Protein AF-A0A2H0J4A8-F1 (afdb_monomer_lite)

pLDDT: mean 71.32, std 26.95, range [28.22, 98.75]

Radius of gyration: 28.66 Å; chains: 1; bounding box: 88×49×63 Å

Secondary structure (DSSP, 8-state):
----PPPPPP--HHHHHHHHHHHHHHHHTT----HHHHHHHHHHHHTT-EEE-S-GGGGTTSS-EEE-TTSHHHHHHHHHT-HHHHHHHHS-----------------------------------------

Sequence (132 aa):
MVQRMHTVYPITAAIAQRGGALRGQFQAQGIVRSAPDMLIAATAIEHQLVLATRNARDFLGCGVQVINPFSLANVCAWADSVPKLRDLNRESPRRANKHSRRSVLSVDASVLTIHGHAEGLPRSRCGLPVSA

Structure (mmCIF, N/CA/C/O backbone):
data_AF-A0A2H0J4A8-F1
#
_entry.id   AF-A0A2H0J4A8-F1
#
loop_
_atom_site.group_PDB
_atom_site.id
_atom_site.type_symbol
_atom_site.label_atom_id
_atom_site.label_alt_id
_atom_site.label_comp_id
_atom_site.label_asym_id
_atom_site.label_entity_id
_atom_site.label_seq_id
_atom_site.pdbx_PDB_ins_code
_atom_site.Cartn_x
_atom_site.Cartn_y
_atom_site.Cartn_z
_atom_site.occupancy
_atom_site.B_iso_or_equiv
_atom_site.auth_seq_id
_atom_site.auth_comp_id
_atom_site.auth_asym_id
_atom_site.auth_atom_id
_atom_site.pdbx_PDB_model_num
ATOM 1 N N . MET A 1 1 ? 24.709 -15.079 8.296 1.00 47.88 1 MET A N 1
ATOM 2 C CA . MET A 1 1 ? 24.659 -15.472 6.871 1.00 47.88 1 MET A CA 1
ATOM 3 C C . MET A 1 1 ? 23.217 -15.318 6.393 1.00 47.88 1 MET A C 1
ATOM 5 O O . MET A 1 1 ? 22.382 -16.126 6.770 1.00 47.88 1 MET A O 1
ATOM 9 N N . VAL A 1 2 ? 22.885 -14.241 5.673 1.00 58.59 2 VAL A N 1
ATOM 10 C 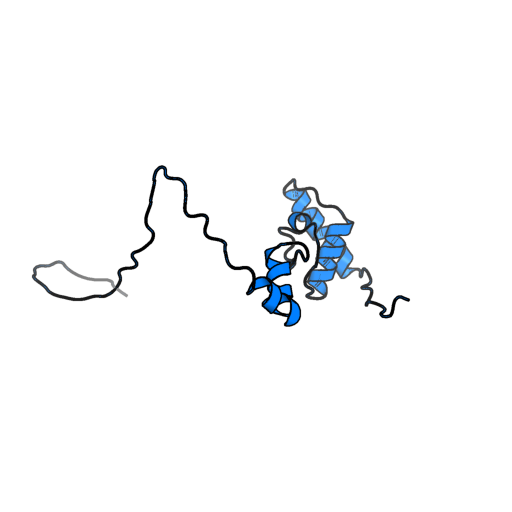CA . VAL A 1 2 ? 21.533 -14.039 5.110 1.00 58.59 2 VAL A CA 1
ATOM 11 C C . VAL A 1 2 ? 21.493 -14.767 3.768 1.00 58.59 2 VAL A C 1
ATOM 13 O O . VAL A 1 2 ? 22.166 -14.355 2.833 1.00 58.59 2 VAL A O 1
ATOM 16 N N . GLN A 1 3 ? 20.789 -15.899 3.697 1.00 65.06 3 GLN A N 1
ATOM 17 C CA . GLN A 1 3 ? 20.845 -16.813 2.544 1.00 65.06 3 GLN A CA 1
ATOM 18 C C . GLN A 1 3 ? 19.807 -16.528 1.439 1.00 65.06 3 GLN A C 1
ATOM 20 O O . GLN A 1 3 ? 19.739 -17.275 0.467 1.00 65.06 3 GLN A O 1
ATOM 25 N N . ARG A 1 4 ? 19.006 -15.458 1.536 1.00 76.19 4 ARG A N 1
ATOM 26 C CA . ARG A 1 4 ? 18.094 -15.033 0.458 1.00 76.19 4 ARG A CA 1
ATOM 27 C C . ARG A 1 4 ? 18.032 -13.521 0.341 1.00 76.19 4 ARG A C 1
ATOM 29 O O . ARG A 1 4 ? 17.835 -12.832 1.337 1.00 76.19 4 ARG A O 1
ATOM 36 N N . MET A 1 5 ? 18.134 -13.032 -0.891 1.00 79.00 5 MET A N 1
ATOM 37 C CA . MET A 1 5 ? 17.701 -11.682 -1.228 1.00 79.00 5 MET A CA 1
ATOM 38 C C . MET A 1 5 ? 16.206 -11.705 -1.534 1.00 79.00 5 MET A C 1
ATOM 40 O O . MET A 1 5 ? 15.722 -12.587 -2.242 1.00 79.00 5 MET A O 1
ATOM 44 N N . HIS A 1 6 ? 15.480 -10.747 -0.970 1.00 83.81 6 HIS A N 1
ATOM 45 C CA . HIS A 1 6 ? 14.073 -10.527 -1.276 1.00 83.81 6 HIS A CA 1
ATOM 46 C C . HIS A 1 6 ? 13.951 -9.519 -2.418 1.00 83.81 6 HIS A C 1
ATOM 48 O O . HIS A 1 6 ? 14.751 -8.588 -2.510 1.00 83.81 6 HIS A O 1
ATOM 54 N N . THR A 1 7 ? 12.944 -9.695 -3.274 1.00 91.88 7 THR A N 1
ATOM 55 C CA . THR A 1 7 ? 12.610 -8.711 -4.308 1.00 91.88 7 THR A CA 1
ATOM 56 C C . THR A 1 7 ? 12.260 -7.378 -3.655 1.00 91.88 7 THR A C 1
ATOM 58 O O . THR A 1 7 ? 11.405 -7.322 -2.770 1.00 91.88 7 THR A O 1
ATOM 61 N N . VAL A 1 8 ? 12.911 -6.306 -4.105 1.00 93.75 8 VAL A N 1
ATOM 62 C CA . VAL A 1 8 ? 12.623 -4.933 -3.679 1.00 93.75 8 VAL A CA 1
ATOM 63 C C . VAL A 1 8 ? 11.777 -4.269 -4.757 1.00 93.75 8 VAL A C 1
ATOM 65 O O . VAL A 1 8 ? 12.205 -4.172 -5.906 1.00 93.75 8 VAL A O 1
ATOM 68 N N . TYR A 1 9 ? 10.581 -3.815 -4.390 1.00 95.62 9 TYR A N 1
ATOM 69 C CA . TYR A 1 9 ? 9.687 -3.116 -5.309 1.00 95.62 9 TYR A CA 1
ATOM 70 C C . TYR A 1 9 ? 10.027 -1.620 -5.341 1.00 95.62 9 TYR A C 1
ATOM 72 O O . TYR A 1 9 ? 10.013 -0.978 -4.286 1.00 95.62 9 TYR A O 1
ATOM 80 N N . PRO A 1 10 ? 10.348 -1.045 -6.514 1.00 97.19 10 PRO A N 1
ATOM 81 C CA . PRO A 1 10 ? 10.586 0.385 -6.630 1.00 97.19 10 PRO A CA 1
ATOM 82 C C . PRO A 1 10 ? 9.274 1.161 -6.492 1.00 97.19 10 PRO A C 1
ATOM 84 O O . PRO A 1 10 ? 8.213 0.705 -6.918 1.00 97.19 10 PRO A O 1
ATOM 87 N N . ILE A 1 11 ? 9.353 2.382 -5.966 1.00 97.50 11 ILE A N 1
ATOM 88 C CA . ILE A 1 11 ? 8.216 3.305 -5.962 1.00 97.50 11 ILE A CA 1
ATOM 89 C C . ILE A 1 11 ? 8.122 3.937 -7.350 1.00 97.50 11 ILE A C 1
ATOM 91 O O . ILE A 1 11 ? 8.860 4.863 -7.681 1.00 97.50 11 ILE A O 1
ATOM 95 N N . THR A 1 12 ? 7.223 3.413 -8.178 1.00 98.56 12 THR A N 1
ATOM 96 C CA . THR A 1 12 ? 6.914 3.983 -9.494 1.00 98.56 12 THR A CA 1
ATOM 97 C C . THR A 1 12 ? 6.004 5.207 -9.361 1.00 98.56 12 THR A C 1
ATOM 99 O O . THR A 1 12 ? 5.383 5.434 -8.320 1.00 98.56 12 THR A O 1
ATOM 102 N N . ALA A 1 13 ? 5.865 5.988 -10.437 1.00 98.56 13 ALA A N 1
ATOM 103 C CA . ALA A 1 13 ? 4.924 7.109 -10.472 1.00 98.56 13 ALA A CA 1
ATOM 104 C C . ALA A 1 13 ? 3.474 6.666 -10.189 1.00 98.56 13 ALA A C 1
ATOM 106 O O . ALA A 1 13 ? 2.767 7.346 -9.448 1.00 98.56 13 ALA A O 1
ATOM 107 N N . ALA A 1 14 ? 3.057 5.504 -10.705 1.00 98.38 14 ALA A N 1
ATOM 108 C CA . ALA A 1 14 ? 1.730 4.941 -10.451 1.00 98.38 14 ALA A CA 1
ATOM 109 C C . ALA A 1 14 ? 1.518 4.615 -8.961 1.00 98.38 14 ALA A C 1
ATOM 111 O O . ALA A 1 14 ? 0.496 4.986 -8.381 1.00 98.38 14 ALA A O 1
ATOM 112 N N . ILE A 1 15 ? 2.516 4.005 -8.310 1.00 98.62 15 ILE A N 1
ATOM 113 C CA . ILE A 1 15 ? 2.487 3.720 -6.867 1.00 98.62 15 ILE A CA 1
ATOM 114 C C . ILE A 1 15 ? 2.430 5.024 -6.062 1.00 98.62 15 ILE A C 1
ATOM 116 O O . ILE A 1 15 ? 1.623 5.140 -5.139 1.00 98.62 15 ILE A O 1
ATOM 120 N N . ALA A 1 16 ? 3.243 6.022 -6.422 1.00 98.69 16 ALA A N 1
ATOM 121 C CA . ALA A 1 16 ? 3.266 7.315 -5.744 1.00 98.69 16 ALA A CA 1
ATOM 122 C C . ALA A 1 16 ? 1.919 8.050 -5.854 1.00 98.69 16 ALA A C 1
ATOM 124 O O . ALA A 1 16 ? 1.395 8.533 -4.848 1.00 98.69 16 ALA A O 1
ATOM 125 N N . GLN A 1 17 ? 1.324 8.085 -7.050 1.00 98.75 17 GLN A N 1
ATOM 126 C CA . GLN A 1 17 ? 0.008 8.684 -7.281 1.00 98.75 17 GLN A CA 1
ATOM 127 C C . GLN A 1 17 ? -1.087 7.965 -6.492 1.00 98.75 17 GLN A C 1
ATOM 129 O O . GLN A 1 17 ? -1.864 8.615 -5.791 1.00 98.75 17 GLN A O 1
ATOM 134 N N . ARG A 1 18 ? -1.123 6.628 -6.543 1.00 98.56 18 ARG A N 1
ATOM 135 C CA . ARG A 1 18 ? -2.089 5.821 -5.785 1.00 98.56 18 ARG A CA 1
ATOM 136 C C . ARG A 1 18 ? -1.938 6.036 -4.277 1.00 98.56 18 ARG A C 1
ATOM 138 O O . ARG A 1 18 ? -2.940 6.219 -3.590 1.00 98.56 18 ARG A O 1
ATOM 145 N N . GLY A 1 19 ? -0.708 6.071 -3.765 1.00 98.50 19 GLY A N 1
ATOM 146 C CA . GLY A 1 19 ? -0.430 6.348 -2.354 1.00 98.50 19 GLY A CA 1
ATOM 147 C C . GLY A 1 19 ? -0.891 7.745 -1.929 1.00 98.50 19 GLY A C 1
ATOM 148 O O . GLY A 1 19 ? -1.530 7.900 -0.888 1.00 98.50 19 GLY A O 1
ATOM 149 N N . GLY A 1 20 ? -0.643 8.760 -2.762 1.00 98.56 20 GLY A N 1
ATOM 150 C CA . GLY A 1 20 ? -1.145 10.118 -2.546 1.00 98.56 20 GLY A CA 1
ATOM 151 C C . GLY A 1 20 ? -2.674 10.188 -2.532 1.00 98.56 20 GLY A C 1
ATOM 152 O O . GLY A 1 20 ? -3.248 10.802 -1.632 1.00 98.56 20 GLY A O 1
ATOM 153 N N . ALA A 1 21 ? -3.334 9.505 -3.472 1.00 98.50 21 ALA A N 1
ATOM 154 C CA . ALA A 1 21 ? -4.790 9.436 -3.550 1.00 98.50 21 ALA A CA 1
ATOM 155 C C . ALA A 1 21 ? -5.404 8.759 -2.315 1.00 98.50 21 ALA A C 1
ATOM 157 O O . ALA A 1 21 ? -6.313 9.325 -1.710 1.00 98.50 21 ALA A O 1
ATOM 158 N N . LEU A 1 22 ? -4.873 7.606 -1.887 1.00 98.31 22 LEU A N 1
ATOM 159 C CA . LEU A 1 22 ? -5.304 6.929 -0.656 1.00 98.31 22 LEU A CA 1
ATOM 160 C C . LEU A 1 22 ? -5.165 7.849 0.559 1.00 98.31 22 LEU A C 1
ATOM 162 O O . LEU A 1 22 ? -6.102 8.001 1.342 1.00 98.31 22 LEU A O 1
ATOM 166 N N . ARG A 1 23 ? -4.013 8.518 0.696 1.00 98.31 23 ARG A N 1
ATOM 167 C CA . ARG A 1 23 ? -3.784 9.455 1.799 1.00 98.31 23 ARG A CA 1
ATOM 168 C C . ARG A 1 23 ? -4.791 10.604 1.787 1.00 98.31 23 ARG A C 1
ATOM 170 O O . ARG A 1 23 ? -5.329 10.941 2.837 1.00 98.31 23 ARG A O 1
ATOM 177 N N . GLY A 1 24 ? -5.047 11.184 0.614 1.00 98.44 24 GLY A N 1
ATOM 178 C CA . GLY A 1 24 ? -6.022 12.258 0.435 1.00 98.44 24 GLY A CA 1
ATOM 179 C C . GLY A 1 24 ? -7.446 11.821 0.785 1.00 98.44 24 GLY A C 1
ATOM 180 O O . GLY A 1 24 ? -8.153 12.557 1.466 1.00 98.44 24 GLY A O 1
ATOM 181 N N . GLN A 1 25 ? -7.842 10.604 0.399 1.00 98.31 25 GLN A N 1
ATOM 182 C CA . GLN A 1 25 ? -9.150 10.031 0.734 1.00 98.31 25 GLN A CA 1
ATOM 183 C C . GLN A 1 25 ? -9.339 9.886 2.248 1.00 98.31 25 GLN A C 1
ATOM 185 O O . GLN A 1 25 ? -10.353 10.331 2.779 1.00 98.31 25 GLN A O 1
ATOM 190 N N . PHE A 1 26 ? -8.355 9.328 2.960 1.00 98.25 26 PHE A N 1
ATOM 191 C CA . PHE A 1 26 ? -8.423 9.233 4.421 1.00 98.25 26 PHE A CA 1
ATOM 192 C C . PHE A 1 26 ? -8.409 10.607 5.090 1.00 98.25 26 PHE A C 1
ATOM 194 O O . PHE A 1 26 ? -9.201 10.851 6.000 1.00 98.25 26 PHE A O 1
ATOM 201 N N . GLN A 1 27 ? -7.573 11.529 4.608 1.00 98.06 27 GLN A N 1
ATOM 202 C CA . GLN A 1 27 ? -7.516 12.889 5.137 1.00 98.06 27 GLN A CA 1
ATOM 203 C C . GLN A 1 27 ? -8.859 13.617 4.983 1.00 98.06 27 GLN A C 1
ATOM 205 O O . GLN A 1 27 ? -9.292 14.285 5.919 1.00 98.06 27 GLN A O 1
ATOM 210 N N . ALA A 1 28 ? -9.552 13.442 3.853 1.00 98.06 28 ALA A N 1
ATOM 211 C CA . ALA A 1 28 ? -10.891 13.991 3.632 1.00 98.06 28 ALA A CA 1
ATOM 212 C C . ALA A 1 28 ? -11.947 13.415 4.596 1.00 98.06 28 ALA A C 1
ATOM 214 O O . ALA A 1 28 ? -12.946 14.068 4.878 1.00 98.06 28 ALA A O 1
ATOM 215 N N . GLN A 1 29 ? -11.709 12.217 5.135 1.00 97.38 29 GLN A N 1
ATOM 216 C CA . GLN A 1 29 ? -12.541 11.573 6.157 1.00 97.38 29 GLN A CA 1
ATOM 217 C C . GLN A 1 29 ? -12.095 11.910 7.593 1.00 97.38 29 GLN A C 1
ATOM 219 O O . GLN A 1 29 ? -12.614 11.338 8.548 1.00 97.38 29 GLN A O 1
ATOM 224 N N . GLY A 1 30 ? -11.109 12.798 7.772 1.00 97.62 30 GLY A N 1
ATOM 225 C CA . GLY A 1 30 ? -10.540 13.126 9.083 1.00 97.62 30 GLY A CA 1
ATOM 226 C C . GLY A 1 30 ? -9.636 12.033 9.669 1.00 97.62 30 GLY A C 1
ATOM 227 O O . GLY A 1 30 ? -9.270 12.098 10.841 1.00 97.62 30 GLY A O 1
ATOM 228 N N . ILE A 1 31 ? -9.255 11.029 8.874 1.00 96.94 31 ILE A N 1
ATOM 229 C CA . ILE A 1 31 ? -8.384 9.929 9.291 1.00 96.94 31 ILE A CA 1
ATOM 230 C C . ILE A 1 31 ? -6.954 10.242 8.853 1.00 96.94 31 ILE A C 1
ATOM 232 O O . ILE A 1 31 ? -6.643 10.346 7.667 1.00 96.94 31 ILE A O 1
ATOM 236 N N . VAL A 1 32 ? -6.042 10.351 9.816 1.00 95.88 32 VAL A N 1
ATOM 237 C CA . VAL A 1 32 ? -4.622 10.568 9.522 1.00 95.88 32 VAL A CA 1
ATOM 238 C C . VAL A 1 32 ? -3.945 9.228 9.228 1.00 95.88 32 VAL A C 1
ATOM 240 O O . VAL A 1 32 ? -3.956 8.321 10.058 1.00 95.88 32 VAL A O 1
ATOM 243 N N . ARG A 1 33 ? -3.321 9.112 8.050 1.00 96.44 33 ARG A N 1
ATOM 244 C CA . ARG A 1 33 ? -2.441 7.995 7.668 1.00 96.44 33 ARG A CA 1
ATOM 245 C C . ARG A 1 33 ? -1.073 8.519 7.232 1.00 96.44 33 ARG A C 1
ATOM 247 O O . ARG A 1 33 ? -0.967 9.601 6.639 1.00 96.44 33 ARG A O 1
ATOM 254 N N . SER A 1 34 ? -0.018 7.767 7.544 1.00 97.56 34 SER A N 1
ATOM 255 C CA . SER A 1 34 ? 1.347 8.160 7.193 1.00 97.56 34 SER A CA 1
ATOM 256 C C . SER A 1 34 ? 1.589 8.006 5.686 1.00 97.56 34 SER A C 1
ATOM 258 O O . SER A 1 34 ? 1.003 7.142 5.034 1.00 97.56 34 SER A O 1
ATOM 260 N N . ALA A 1 35 ? 2.447 8.851 5.109 1.00 97.25 35 ALA A N 1
ATOM 261 C CA . ALA A 1 35 ? 2.813 8.714 3.699 1.00 97.25 35 ALA A CA 1
ATOM 262 C C . ALA A 1 35 ? 3.509 7.367 3.391 1.00 97.25 35 ALA A C 1
ATOM 264 O O . ALA A 1 35 ? 3.124 6.742 2.402 1.00 97.25 35 ALA A O 1
ATOM 265 N N . PRO A 1 36 ? 4.447 6.863 4.225 1.00 97.94 36 PRO A N 1
ATOM 266 C CA . PRO A 1 36 ? 5.038 5.540 4.022 1.00 97.94 36 PRO A CA 1
ATOM 267 C C . PRO A 1 36 ? 4.012 4.401 3.993 1.00 97.94 36 PRO A C 1
ATOM 269 O O . PRO A 1 36 ? 4.075 3.562 3.097 1.00 97.94 36 PRO A O 1
ATOM 272 N N . ASP A 1 37 ? 3.028 4.392 4.899 1.00 97.75 37 ASP A N 1
ATOM 273 C CA . ASP A 1 37 ? 2.013 3.326 4.933 1.00 97.75 37 ASP A CA 1
ATOM 274 C C . ASP A 1 37 ? 1.160 3.326 3.664 1.00 97.75 37 ASP A C 1
ATOM 276 O O . ASP A 1 37 ? 0.849 2.271 3.115 1.00 97.75 37 ASP A O 1
ATOM 280 N N . MET A 1 38 ? 0.818 4.507 3.143 1.00 98.44 38 MET A N 1
ATOM 281 C CA . MET A 1 38 ? 0.043 4.601 1.905 1.00 98.44 38 MET A CA 1
ATOM 282 C C . MET A 1 38 ? 0.850 4.160 0.681 1.00 98.44 38 MET A C 1
ATOM 284 O O . MET A 1 38 ? 0.278 3.577 -0.236 1.00 98.44 38 MET A O 1
ATOM 288 N N . LEU A 1 39 ? 2.171 4.361 0.676 1.00 98.69 39 LEU A N 1
ATOM 289 C CA . LEU A 1 39 ? 3.051 3.832 -0.370 1.00 98.69 39 LEU A CA 1
ATOM 290 C C . LEU A 1 39 ? 3.186 2.306 -0.281 1.00 98.69 39 LEU A C 1
ATOM 292 O O . LEU A 1 39 ? 3.142 1.632 -1.310 1.00 98.69 39 LEU A O 1
ATOM 296 N N . ILE A 1 40 ? 3.272 1.744 0.928 1.00 98.44 40 ILE A N 1
ATOM 297 C CA . ILE A 1 40 ? 3.265 0.288 1.147 1.00 98.44 40 ILE A CA 1
ATOM 298 C C . ILE A 1 40 ? 1.937 -0.315 0.670 1.00 98.44 40 ILE A C 1
ATOM 300 O O . ILE A 1 40 ? 1.940 -1.292 -0.079 1.00 98.44 40 ILE A O 1
ATOM 304 N N . ALA A 1 41 ? 0.806 0.293 1.046 1.00 98.44 41 ALA A N 1
ATOM 305 C CA . ALA A 1 41 ? -0.521 -0.142 0.616 1.00 98.44 41 ALA A CA 1
ATOM 306 C C . ALA A 1 41 ? -0.668 -0.075 -0.910 1.00 98.44 41 ALA A C 1
ATOM 308 O O . ALA A 1 41 ? -1.098 -1.044 -1.532 1.00 98.44 41 ALA A O 1
ATOM 309 N N . ALA A 1 42 ? -0.257 1.039 -1.523 1.00 98.62 42 ALA A N 1
ATOM 310 C CA . ALA A 1 42 ? -0.298 1.217 -2.969 1.00 98.62 42 ALA A CA 1
ATOM 311 C C . ALA A 1 42 ? 0.567 0.188 -3.707 1.00 98.62 42 ALA A C 1
ATOM 313 O O . ALA A 1 42 ? 0.111 -0.380 -4.694 1.00 98.62 42 ALA A O 1
ATOM 314 N N . THR A 1 43 ? 1.770 -0.096 -3.200 1.00 98.56 43 THR A N 1
ATOM 315 C CA . THR A 1 43 ? 2.662 -1.125 -3.758 1.00 98.56 43 THR A CA 1
ATOM 316 C C . THR A 1 43 ? 2.000 -2.501 -3.709 1.00 98.56 43 THR A C 1
ATOM 318 O O . THR A 1 43 ? 1.983 -3.219 -4.706 1.00 98.56 43 THR A O 1
ATOM 321 N N . ALA A 1 44 ? 1.406 -2.863 -2.569 1.00 98.19 44 ALA A N 1
ATOM 322 C CA . ALA A 1 44 ? 0.728 -4.144 -2.422 1.00 98.19 44 ALA A CA 1
ATOM 323 C C . ALA A 1 44 ? -0.497 -4.269 -3.343 1.00 98.19 44 ALA A C 1
ATOM 325 O O . ALA A 1 44 ? -0.715 -5.331 -3.912 1.00 98.19 44 ALA A O 1
ATOM 326 N N . ILE A 1 45 ? -1.261 -3.193 -3.544 1.00 98.06 45 ILE A N 1
ATOM 327 C CA . ILE A 1 45 ? -2.405 -3.180 -4.468 1.00 98.06 45 ILE A CA 1
ATOM 328 C C . ILE A 1 45 ? -1.942 -3.346 -5.918 1.00 98.06 45 ILE A C 1
ATOM 330 O O . ILE A 1 45 ? -2.479 -4.186 -6.634 1.00 98.06 45 ILE A O 1
ATOM 334 N N . GLU A 1 46 ? -0.942 -2.571 -6.341 1.00 97.44 46 GLU A N 1
ATOM 335 C CA . GLU A 1 46 ? -0.438 -2.577 -7.719 1.00 97.44 46 GLU A CA 1
ATOM 336 C C . GLU A 1 46 ? 0.114 -3.953 -8.120 1.00 97.44 46 GLU A C 1
ATOM 338 O O . GLU A 1 46 ? -0.108 -4.422 -9.233 1.00 97.44 46 GLU A O 1
ATOM 343 N N . HIS A 1 47 ? 0.777 -4.629 -7.181 1.00 96.50 47 HIS A N 1
ATOM 344 C CA . HIS A 1 47 ? 1.375 -5.947 -7.388 1.00 96.50 47 HIS A CA 1
ATOM 345 C C . HIS A 1 47 ? 0.516 -7.112 -6.871 1.00 96.50 47 HIS A C 1
ATOM 347 O O . HIS A 1 47 ? 0.994 -8.244 -6.845 1.00 96.50 47 HIS A O 1
ATOM 353 N N . GLN A 1 48 ? -0.731 -6.854 -6.453 1.00 96.44 48 GLN A N 1
ATOM 354 C CA . GLN A 1 48 ? -1.680 -7.868 -5.961 1.00 96.44 48 GLN A CA 1
ATOM 355 C C . GLN A 1 48 ? -1.109 -8.735 -4.819 1.00 96.44 48 GLN A C 1
ATOM 357 O O . GLN A 1 48 ? -1.331 -9.943 -4.741 1.00 96.44 48 GLN A O 1
ATOM 362 N N . LEU A 1 49 ? -0.355 -8.107 -3.919 1.00 96.12 49 LEU A N 1
ATOM 363 C CA . LEU A 1 49 ? 0.303 -8.752 -2.789 1.00 96.12 49 LEU A CA 1
ATOM 364 C C . LEU A 1 49 ? -0.589 -8.755 -1.545 1.00 96.12 49 LEU A C 1
ATOM 366 O O . LEU A 1 49 ? -1.395 -7.852 -1.314 1.00 96.12 49 LEU A O 1
ATOM 370 N N . VAL A 1 50 ? -0.356 -9.743 -0.682 1.00 96.25 50 VAL A N 1
ATOM 371 C CA . VAL A 1 50 ? -0.876 -9.757 0.688 1.00 96.25 50 VAL A CA 1
ATOM 372 C C . VAL A 1 50 ? 0.159 -9.122 1.614 1.00 96.25 50 VAL A C 1
ATOM 374 O O . VAL A 1 50 ? 1.315 -9.546 1.659 1.00 96.25 50 VAL A O 1
ATOM 377 N N . LEU A 1 51 ? -0.251 -8.111 2.376 1.00 96.38 51 LEU A N 1
ATOM 378 C CA . LEU A 1 51 ? 0.620 -7.407 3.307 1.00 96.38 51 LEU A CA 1
ATOM 379 C C . LEU A 1 51 ? 0.701 -8.152 4.644 1.00 96.38 51 LEU A C 1
ATOM 381 O O . LEU A 1 51 ? -0.273 -8.220 5.393 1.00 96.38 51 LEU A O 1
ATOM 385 N N . ALA A 1 52 ? 1.885 -8.665 4.975 1.00 95.81 52 ALA A N 1
ATOM 386 C CA . AL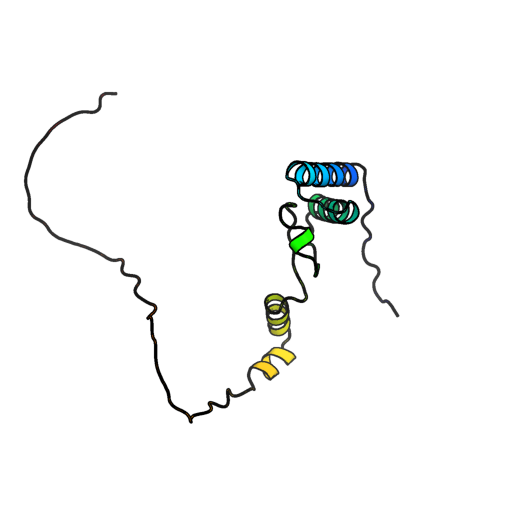A A 1 52 ? 2.164 -9.237 6.286 1.00 95.81 52 ALA A CA 1
ATOM 387 C C . ALA A 1 52 ? 2.643 -8.149 7.258 1.00 95.81 52 ALA A C 1
ATOM 389 O O . ALA A 1 52 ? 3.743 -7.619 7.109 1.00 95.81 52 ALA A O 1
ATOM 390 N N . THR A 1 53 ? 1.840 -7.802 8.266 1.00 95.50 53 THR A N 1
ATOM 391 C CA . THR A 1 53 ? 2.213 -6.770 9.247 1.00 95.50 53 THR A CA 1
ATOM 392 C C . THR A 1 53 ? 1.539 -6.963 10.599 1.00 95.50 53 THR A C 1
ATOM 394 O O . THR A 1 53 ? 0.399 -7.410 10.698 1.00 95.50 53 THR A O 1
ATOM 397 N N . ARG A 1 54 ? 2.229 -6.554 11.668 1.00 95.38 54 ARG A N 1
ATOM 398 C CA . ARG A 1 54 ? 1.629 -6.440 13.005 1.00 95.38 54 ARG A CA 1
ATOM 399 C C . ARG A 1 54 ? 0.679 -5.237 13.124 1.00 95.38 54 ARG A C 1
ATOM 401 O O . ARG A 1 54 ? -0.220 -5.257 13.959 1.00 95.38 54 ARG A O 1
ATOM 408 N N . ASN A 1 55 ? 0.854 -4.215 12.282 1.00 95.44 55 ASN A N 1
ATOM 409 C CA . ASN A 1 55 ? 0.126 -2.942 12.322 1.00 95.44 55 ASN A CA 1
ATOM 410 C C . ASN A 1 55 ? -1.126 -2.962 11.427 1.00 95.44 55 ASN A C 1
ATOM 412 O O . ASN A 1 55 ? -1.400 -2.012 10.702 1.00 95.44 55 ASN A O 1
ATOM 416 N N . ALA A 1 56 ? -1.901 -4.048 11.449 1.00 95.06 56 ALA A N 1
ATOM 417 C CA . ALA A 1 56 ? -3.006 -4.244 10.503 1.00 95.06 56 ALA A CA 1
ATOM 418 C C . ALA A 1 56 ? -4.038 -3.095 10.497 1.00 95.06 56 ALA A C 1
ATOM 420 O O . ALA A 1 56 ? -4.608 -2.780 9.454 1.00 95.06 56 ALA A O 1
ATOM 421 N N . ARG A 1 57 ? -4.233 -2.426 11.643 1.00 94.31 57 ARG A N 1
ATOM 422 C CA . ARG A 1 57 ? -5.152 -1.286 11.786 1.00 94.31 57 ARG A CA 1
ATOM 423 C C . ARG A 1 57 ? -4.816 -0.107 10.860 1.00 94.31 57 ARG A C 1
ATOM 425 O O . ARG A 1 57 ? -5.726 0.568 10.388 1.00 94.31 57 ARG A O 1
ATOM 432 N N . ASP A 1 58 ? -3.533 0.102 10.563 1.00 95.50 58 ASP A N 1
ATOM 433 C CA . ASP A 1 58 ? -3.045 1.241 9.772 1.00 95.50 58 ASP A CA 1
ATOM 434 C C . ASP A 1 58 ? -3.329 1.057 8.269 1.00 95.50 58 ASP A C 1
ATOM 436 O O . ASP A 1 58 ? -3.173 1.988 7.479 1.00 95.50 58 ASP A O 1
ATOM 440 N N . PHE A 1 59 ? -3.816 -0.127 7.883 1.00 97.25 59 PHE A N 1
ATOM 441 C CA . PHE A 1 59 ? -4.163 -0.511 6.513 1.00 97.25 59 PHE A CA 1
ATOM 442 C C . PHE A 1 59 ? -5.663 -0.790 6.331 1.00 97.25 59 PHE A C 1
ATOM 444 O O . PHE A 1 59 ? -6.115 -1.107 5.229 1.00 97.25 59 PHE A O 1
ATOM 451 N N . LEU A 1 60 ? -6.467 -0.636 7.390 1.00 95.69 60 LEU A N 1
ATOM 452 C CA . LEU A 1 60 ? -7.919 -0.774 7.297 1.00 95.69 60 LEU A CA 1
ATOM 453 C C . LEU A 1 60 ? -8.489 0.279 6.348 1.00 95.69 60 LEU A C 1
ATOM 455 O O . LEU A 1 60 ? -8.136 1.459 6.440 1.00 95.69 60 LEU A O 1
ATOM 459 N N . GLY A 1 61 ? -9.364 -0.167 5.448 1.00 95.25 61 GLY A N 1
ATOM 460 C CA . GLY A 1 61 ? -9.988 0.669 4.423 1.00 95.25 61 GLY A CA 1
ATOM 461 C C . GLY A 1 61 ? -9.103 0.968 3.209 1.00 95.25 61 GLY A C 1
ATOM 462 O O . GLY A 1 61 ? -9.585 1.586 2.271 1.00 95.25 61 GLY A O 1
ATOM 463 N N . CYS A 1 62 ? -7.835 0.534 3.180 1.00 96.31 62 CYS A N 1
ATOM 464 C CA . CYS A 1 62 ? -6.944 0.803 2.043 1.00 96.31 62 CYS A CA 1
ATOM 465 C C . CYS A 1 62 ? -7.246 -0.064 0.808 1.00 96.31 62 CYS A C 1
ATOM 467 O O . CYS A 1 62 ? -6.695 0.198 -0.253 1.00 96.31 62 CYS A O 1
ATOM 469 N N . GLY A 1 63 ? -8.067 -1.114 0.940 1.00 94.88 63 GLY A N 1
ATOM 470 C CA . GLY A 1 63 ? -8.334 -2.072 -0.142 1.00 94.88 63 GLY A CA 1
ATOM 471 C C . GLY A 1 63 ? -7.219 -3.103 -0.366 1.00 94.88 63 GLY A C 1
ATOM 472 O O . GLY A 1 63 ? -7.214 -3.787 -1.384 1.00 94.88 63 GLY A O 1
ATOM 473 N N . VAL A 1 64 ? -6.278 -3.227 0.576 1.00 96.62 64 VAL A N 1
ATOM 474 C CA . VAL A 1 64 ? -5.205 -4.231 0.559 1.00 96.62 64 VAL A CA 1
ATOM 475 C C . VAL A 1 64 ? -5.569 -5.426 1.443 1.00 96.62 64 VAL A C 1
ATOM 477 O O . VAL A 1 64 ? -6.154 -5.259 2.514 1.00 96.62 64 VAL A O 1
ATOM 480 N N . GLN A 1 65 ? -5.206 -6.636 1.015 1.00 96.00 65 GLN A N 1
ATOM 481 C CA . GLN A 1 65 ? -5.320 -7.832 1.851 1.00 96.00 65 GLN A CA 1
ATOM 482 C C . GLN A 1 65 ? -4.211 -7.832 2.907 1.00 96.00 65 GLN A C 1
ATOM 484 O O . GLN A 1 65 ? -3.038 -7.676 2.571 1.00 96.00 65 GLN A O 1
ATOM 489 N N . VAL A 1 66 ? -4.568 -8.020 4.179 1.00 96.12 66 VAL A N 1
ATOM 490 C CA . VAL A 1 66 ? -3.623 -7.943 5.302 1.00 96.12 66 VAL A CA 1
ATOM 491 C C . VAL A 1 66 ? -3.664 -9.221 6.125 1.00 96.12 66 VAL A C 1
ATOM 493 O O . VAL A 1 66 ? -4.733 -9.668 6.537 1.00 96.12 66 VAL A O 1
ATOM 496 N N . ILE A 1 67 ? -2.488 -9.761 6.435 1.00 95.44 67 ILE A N 1
ATOM 497 C CA . ILE A 1 67 ? -2.310 -10.830 7.417 1.00 95.44 67 ILE A CA 1
ATOM 498 C C . ILE A 1 67 ? -1.425 -10.330 8.556 1.00 95.44 67 ILE A C 1
ATOM 500 O O . ILE A 1 67 ? -0.384 -9.715 8.334 1.00 95.44 67 ILE A O 1
ATOM 504 N N . ASN A 1 68 ? -1.821 -10.609 9.797 1.00 94.00 68 ASN A N 1
ATOM 505 C CA . ASN A 1 68 ? -0.950 -10.394 10.948 1.00 94.00 68 ASN A CA 1
ATOM 506 C C . ASN A 1 68 ? -0.282 -11.721 11.328 1.00 94.00 68 ASN A C 1
ATOM 508 O O . ASN A 1 68 ? -0.939 -12.546 11.961 1.00 94.00 68 ASN A O 1
ATOM 512 N N . PRO A 1 69 ? 0.994 -11.955 10.983 1.00 91.31 69 PRO A N 1
ATOM 513 C CA . PRO A 1 69 ? 1.654 -13.238 11.242 1.00 91.31 69 PRO A CA 1
ATOM 514 C C . PRO A 1 69 ? 1.844 -13.539 12.738 1.00 91.31 69 PRO A C 1
ATOM 516 O O . PRO A 1 69 ? 2.177 -14.658 13.107 1.00 91.31 69 PRO A O 1
ATOM 519 N N . PHE A 1 70 ? 1.612 -12.552 13.604 1.00 88.75 70 PHE A N 1
ATOM 520 C CA . PHE A 1 70 ? 1.722 -12.680 15.054 1.00 88.75 70 PHE A CA 1
ATOM 521 C C . PHE A 1 70 ? 0.365 -12.884 15.740 1.00 88.75 70 PHE A C 1
ATOM 523 O O . PHE A 1 70 ? 0.308 -12.959 16.966 1.00 88.75 70 PHE A O 1
ATOM 530 N N . SER A 1 71 ? -0.742 -12.943 14.989 1.00 86.44 71 SER A N 1
ATOM 531 C CA . SER A 1 71 ? -2.041 -13.268 15.577 1.00 86.44 71 SER A CA 1
ATOM 532 C C . SER A 1 71 ? -2.123 -14.767 15.883 1.00 86.44 71 SER A C 1
ATOM 534 O O . SER A 1 71 ? -1.696 -15.598 15.083 1.00 86.44 71 SER A O 1
ATOM 536 N N . LEU A 1 72 ? -2.703 -15.128 17.032 1.00 75.56 72 LEU A N 1
ATOM 537 C CA . LEU A 1 72 ? -2.820 -16.531 17.459 1.00 75.56 72 LEU A CA 1
ATOM 538 C C . LEU A 1 72 ? -3.542 -17.404 16.423 1.00 75.56 72 LEU A C 1
ATOM 540 O O . LEU A 1 72 ? -3.139 -18.539 16.198 1.00 75.56 72 LEU A O 1
ATOM 544 N N . ALA A 1 73 ? -4.547 -16.856 15.735 1.00 74.12 73 ALA A N 1
ATOM 545 C CA . ALA A 1 73 ? -5.242 -17.552 14.654 1.00 74.12 73 ALA A CA 1
ATOM 546 C C . ALA A 1 73 ? -4.295 -17.959 13.507 1.00 74.12 73 ALA A C 1
ATOM 548 O O . ALA A 1 73 ? -4.389 -19.069 12.988 1.00 74.12 73 ALA A O 1
ATOM 549 N N . ASN A 1 74 ? -3.340 -17.093 13.157 1.00 68.44 74 ASN A N 1
ATOM 550 C CA . ASN A 1 74 ? -2.377 -17.357 12.089 1.00 68.44 74 ASN A CA 1
ATOM 551 C C . ASN A 1 74 ? -1.232 -18.263 12.563 1.00 68.44 74 ASN A C 1
ATOM 553 O O . ASN A 1 74 ? -0.754 -19.098 11.800 1.00 68.44 74 ASN A O 1
ATOM 557 N N . VAL A 1 75 ? -0.847 -18.167 13.839 1.00 64.69 75 VAL A N 1
ATOM 558 C CA . VAL A 1 75 ? 0.152 -19.057 14.448 1.00 64.69 75 VAL A CA 1
ATOM 559 C C . VAL A 1 75 ? -0.371 -20.492 14.549 1.00 64.69 75 VAL A C 1
ATOM 561 O O . VAL A 1 75 ? 0.369 -21.418 14.232 1.00 64.69 75 VAL A O 1
ATOM 564 N N . CYS A 1 76 ? -1.636 -20.701 14.931 1.00 57.75 76 CYS A N 1
ATOM 565 C CA . CYS A 1 76 ? -2.233 -22.039 14.994 1.00 57.75 76 CYS A CA 1
ATOM 566 C C . CYS A 1 76 ? -2.366 -22.680 13.604 1.00 57.75 76 CYS A C 1
ATOM 568 O O . CYS A 1 76 ? -1.972 -23.829 13.441 1.00 57.75 76 CYS A O 1
ATOM 570 N N . ALA A 1 77 ? -2.801 -21.928 12.584 1.00 61.94 77 ALA A N 1
ATOM 571 C CA . ALA A 1 77 ? -2.863 -22.431 11.207 1.00 61.94 77 ALA A CA 1
ATOM 572 C C . ALA A 1 77 ? -1.480 -22.862 10.670 1.00 61.94 77 ALA A C 1
ATOM 574 O O . ALA A 1 77 ? -1.347 -23.853 9.944 1.00 61.94 77 ALA A O 1
ATOM 575 N N . TRP A 1 78 ? -0.423 -22.142 11.054 1.00 57.66 78 TRP A N 1
ATOM 576 C CA . TRP A 1 78 ? 0.952 -22.529 10.742 1.00 57.66 78 TRP A CA 1
ATOM 577 C C . TRP A 1 78 ? 1.421 -23.726 11.567 1.00 57.66 78 TRP A C 1
ATOM 579 O O . TRP A 1 78 ? 2.046 -24.625 11.015 1.00 57.66 78 TRP A O 1
ATOM 589 N N . ALA A 1 79 ? 1.092 -23.775 12.859 1.00 58.75 79 ALA A N 1
ATOM 590 C CA . ALA A 1 79 ? 1.407 -24.898 13.737 1.00 58.75 79 ALA A CA 1
ATOM 591 C C . ALA A 1 79 ? 0.775 -26.206 13.246 1.00 58.75 79 ALA A C 1
ATOM 593 O O . ALA A 1 79 ? 1.432 -27.244 13.257 1.00 58.75 79 ALA A O 1
ATOM 594 N N . ASP A 1 80 ? -0.453 -26.145 12.728 1.00 60.53 80 ASP A N 1
ATOM 595 C CA . ASP A 1 80 ? -1.113 -27.278 12.087 1.00 60.53 80 ASP A CA 1
ATOM 596 C C . ASP A 1 80 ? -0.385 -27.714 10.811 1.00 60.53 80 ASP A C 1
ATOM 598 O O . ASP A 1 80 ? -0.344 -28.890 10.478 1.00 60.53 80 ASP A O 1
ATOM 602 N N . SER A 1 81 ? 0.266 -26.806 10.098 1.00 61.97 81 SER A N 1
ATOM 603 C CA . SER A 1 81 ? 1.050 -27.173 8.915 1.00 61.97 81 SER A CA 1
ATOM 604 C C . SER A 1 81 ? 2.399 -27.831 9.265 1.00 61.97 81 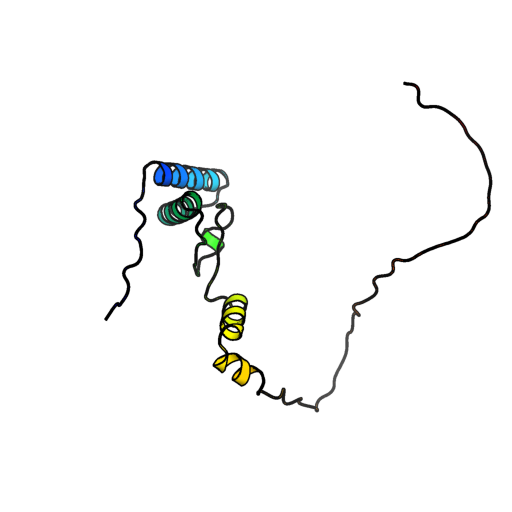SER A C 1
ATOM 606 O O . SER A 1 81 ? 3.076 -28.338 8.371 1.00 61.97 81 SER A O 1
ATOM 608 N N . VAL A 1 82 ? 2.790 -27.873 10.551 1.00 60.62 82 VAL A N 1
ATOM 609 C CA . VAL A 1 82 ? 4.043 -28.475 11.035 1.00 60.62 82 VAL A CA 1
ATOM 610 C C . VAL A 1 82 ? 3.757 -29.789 11.787 1.00 60.62 82 VAL A C 1
ATOM 612 O O . VAL A 1 82 ? 3.266 -29.754 12.918 1.00 60.62 82 VAL A O 1
ATOM 615 N N . PRO A 1 83 ? 4.132 -30.965 11.238 1.00 58.53 83 PRO A N 1
ATOM 616 C CA . PRO A 1 83 ? 3.830 -32.270 11.842 1.00 58.53 83 PRO A CA 1
ATOM 617 C C . PRO A 1 83 ? 4.295 -32.403 13.300 1.00 58.53 83 PRO A C 1
ATOM 619 O O . PRO A 1 83 ? 3.550 -32.865 14.153 1.00 58.53 83 PRO A O 1
ATOM 622 N N . LYS A 1 84 ? 5.492 -31.894 13.614 1.00 57.84 84 LYS A N 1
ATOM 623 C CA . LYS A 1 84 ? 6.111 -32.019 14.943 1.00 57.84 84 LYS A CA 1
ATOM 624 C C . LYS A 1 84 ? 5.413 -31.199 16.040 1.00 57.84 84 LYS A C 1
ATOM 626 O O . LYS A 1 84 ? 5.576 -31.500 17.218 1.00 57.84 84 LYS A O 1
ATOM 631 N N . LEU A 1 85 ? 4.674 -30.149 15.669 1.00 53.09 85 LEU A N 1
ATOM 632 C CA . LEU A 1 85 ? 3.985 -29.269 16.621 1.00 53.09 85 LEU A CA 1
ATOM 633 C C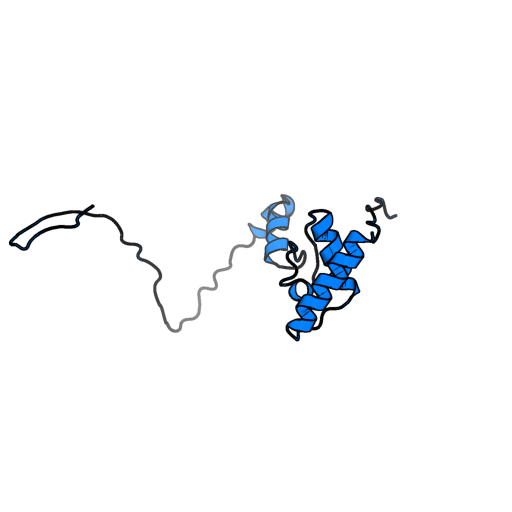 . LEU A 1 85 ? 2.524 -29.693 16.844 1.00 53.09 85 LEU A C 1
ATOM 635 O O . LEU A 1 85 ? 2.002 -29.503 17.942 1.00 53.09 85 LEU A O 1
ATOM 639 N N . ARG A 1 86 ? 1.900 -30.342 15.848 1.00 55.62 86 ARG A N 1
ATOM 640 C CA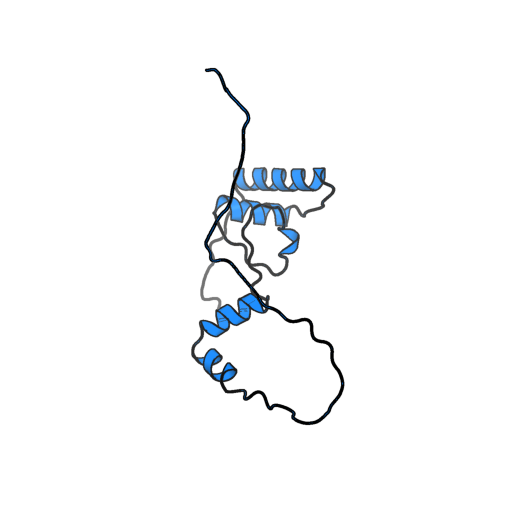 . ARG A 1 86 ? 0.591 -31.005 15.992 1.00 55.62 86 ARG A CA 1
ATOM 641 C C . ARG A 1 86 ? 0.583 -32.037 17.119 1.00 55.62 86 ARG A C 1
ATOM 643 O O . ARG A 1 86 ? -0.365 -32.067 17.900 1.00 55.62 86 ARG A O 1
ATOM 650 N N . ASP A 1 87 ? 1.638 -32.841 17.219 1.00 59.03 87 ASP A N 1
ATOM 651 C CA . ASP A 1 87 ? 1.706 -33.937 18.192 1.00 59.03 87 ASP A CA 1
ATOM 652 C C . ASP A 1 87 ? 1.850 -33.415 19.633 1.00 59.03 87 ASP A C 1
ATOM 654 O O . ASP A 1 87 ? 1.145 -33.862 20.532 1.00 59.03 87 ASP A O 1
ATOM 658 N N . LEU A 1 88 ? 2.640 -32.355 19.848 1.00 56.25 88 LEU A N 1
ATOM 659 C CA . LEU A 1 88 ? 2.772 -31.713 21.166 1.00 56.25 88 LEU A CA 1
ATOM 660 C C . LEU A 1 88 ? 1.457 -31.106 21.682 1.00 56.25 88 LEU A C 1
ATOM 662 O O . LEU A 1 88 ? 1.225 -31.067 22.891 1.00 56.25 88 LEU A O 1
ATOM 666 N N . ASN A 1 89 ? 0.588 -30.642 20.780 1.00 55.22 89 ASN A N 1
ATOM 667 C CA . ASN A 1 89 ? -0.698 -30.051 21.151 1.00 55.22 89 ASN A CA 1
ATOM 668 C C . ASN A 1 89 ? -1.814 -31.102 21.338 1.00 55.22 89 ASN A C 1
ATOM 670 O O . ASN A 1 89 ? -2.837 -30.806 21.954 1.00 55.22 89 ASN A O 1
ATOM 674 N N . ARG A 1 90 ? -1.624 -32.332 20.834 1.00 56.62 90 ARG A N 1
ATOM 675 C CA . ARG A 1 90 ? -2.504 -33.485 21.101 1.00 56.62 90 ARG A CA 1
ATOM 676 C C . ARG A 1 90 ? -2.221 -34.132 22.450 1.00 56.62 90 ARG A C 1
ATOM 678 O O . ARG A 1 90 ? -3.159 -34.538 23.130 1.00 56.62 90 ARG A O 1
ATOM 685 N N . GLU A 1 91 ? -0.956 -34.164 22.855 1.00 44.53 91 GLU A N 1
ATOM 686 C CA . GLU A 1 91 ? -0.506 -34.882 24.050 1.00 44.53 91 GLU A CA 1
ATOM 687 C C . GLU A 1 91 ? -0.674 -34.114 25.370 1.00 44.53 91 GLU A C 1
ATOM 689 O O . GLU A 1 91 ? -0.176 -34.563 26.396 1.00 44.53 91 GLU A O 1
ATOM 694 N N . SER A 1 92 ? -1.370 -32.972 25.394 1.00 43.09 92 SER A N 1
ATOM 695 C CA . SER A 1 92 ? -1.770 -32.329 26.652 1.00 43.09 92 SER A CA 1
ATOM 696 C C . SER A 1 92 ? -3.151 -32.848 27.059 1.00 43.09 92 SER A C 1
ATOM 698 O O . SER A 1 92 ? -4.159 -32.324 26.567 1.00 43.09 92 SER A O 1
ATOM 700 N N . PRO A 1 93 ? -3.276 -33.839 27.966 1.00 43.38 93 PRO A N 1
ATOM 701 C CA . PRO A 1 93 ? -4.585 -34.198 28.471 1.00 43.38 93 PRO A CA 1
ATOM 702 C C . PRO A 1 93 ? -5.066 -32.978 29.247 1.00 43.38 93 PRO A C 1
ATOM 704 O O . PRO A 1 93 ? -4.400 -32.531 30.186 1.00 43.38 93 PRO A O 1
ATOM 707 N N . ARG A 1 94 ? -6.226 -32.427 28.874 1.00 43.88 94 ARG A N 1
ATOM 708 C CA . ARG A 1 94 ? -6.953 -31.512 29.754 1.00 43.88 94 ARG A CA 1
ATOM 709 C C . ARG A 1 94 ? -7.117 -32.247 31.080 1.00 43.88 94 ARG A C 1
ATOM 711 O O . ARG A 1 94 ? -7.963 -33.132 31.195 1.00 43.88 94 ARG A O 1
ATOM 718 N N . ARG A 1 95 ? -6.285 -31.924 32.072 1.00 38.78 95 ARG A N 1
ATOM 719 C CA . ARG A 1 95 ? -6.436 -32.430 33.431 1.00 38.78 95 ARG A CA 1
ATOM 720 C C . ARG A 1 95 ? -7.705 -31.779 33.956 1.00 38.78 95 ARG A C 1
ATOM 722 O O . ARG A 1 95 ? -7.690 -30.650 34.434 1.00 38.78 95 ARG A O 1
ATOM 729 N N . ALA A 1 96 ? -8.823 -32.463 33.737 1.00 41.25 96 ALA A N 1
ATOM 730 C CA . ALA A 1 96 ? -10.126 -32.080 34.229 1.00 41.25 96 ALA A CA 1
ATOM 731 C C . ALA A 1 96 ? -10.024 -31.979 35.750 1.00 41.25 96 ALA A C 1
ATOM 733 O O . ALA A 1 96 ? -9.985 -32.989 36.453 1.00 41.25 96 ALA A O 1
ATOM 734 N N . ASN A 1 97 ? -9.951 -30.752 36.258 1.00 38.03 97 ASN A N 1
ATOM 735 C CA . ASN A 1 97 ? -10.108 -30.497 37.675 1.00 38.03 97 ASN A CA 1
ATOM 736 C C . ASN A 1 97 ? -11.596 -30.678 38.016 1.00 38.03 97 ASN A C 1
ATOM 738 O O . ASN A 1 97 ? -12.377 -29.729 38.042 1.00 38.03 97 ASN A O 1
ATOM 742 N N . LYS A 1 98 ? -12.011 -31.932 38.231 1.00 45.97 98 LYS A N 1
ATOM 743 C CA . LYS A 1 98 ? -13.166 -32.229 39.080 1.00 45.97 98 LYS A CA 1
ATOM 744 C C . LYS A 1 98 ? -12.755 -31.758 40.469 1.00 45.97 98 LYS A C 1
ATOM 746 O O . LYS A 1 98 ? -11.886 -32.403 41.035 1.00 45.97 98 LYS A O 1
ATOM 751 N N . HIS A 1 99 ? -13.344 -30.664 40.948 1.00 35.25 99 HIS A N 1
ATOM 752 C CA . HIS A 1 99 ? -13.671 -30.321 42.345 1.00 35.25 99 HIS A CA 1
ATOM 753 C C . HIS A 1 99 ? -13.653 -28.793 42.523 1.00 35.25 99 HIS A C 1
ATOM 755 O O . HIS A 1 99 ? -12.671 -28.216 42.968 1.00 35.25 99 HIS A O 1
ATOM 761 N N . SER A 1 100 ? -14.759 -28.126 42.196 1.00 35.34 100 SER A N 1
ATOM 762 C CA . SER A 1 100 ? -15.482 -27.287 43.163 1.00 35.34 100 SER A CA 1
ATOM 763 C C . SER A 1 100 ? -16.705 -26.669 42.491 1.00 35.34 100 SER A C 1
ATOM 765 O O . SER A 1 100 ? -16.638 -26.081 41.416 1.00 35.34 100 SER A O 1
ATOM 767 N N . ARG A 1 101 ? -17.848 -26.879 43.132 1.00 43.88 101 ARG A N 1
ATOM 768 C CA . ARG A 1 101 ? -19.181 -26.421 42.749 1.00 43.88 101 ARG A CA 1
ATOM 769 C C . ARG A 1 101 ? -19.290 -24.901 42.931 1.00 43.88 101 ARG A C 1
ATOM 771 O O . ARG A 1 101 ? -18.970 -24.431 44.018 1.00 43.88 101 ARG A O 1
ATOM 778 N N . ARG A 1 102 ? -19.900 -24.182 41.978 1.00 36.78 102 ARG A N 1
ATOM 779 C CA . ARG A 1 102 ? -21.148 -23.406 42.190 1.00 36.78 102 ARG A CA 1
ATOM 780 C C . ARG A 1 102 ? -21.593 -22.631 40.938 1.00 36.78 102 ARG A C 1
ATOM 782 O O . ARG A 1 102 ? -20.794 -21.922 40.347 1.00 36.78 102 ARG A O 1
ATOM 789 N N . SER A 1 103 ? -22.893 -22.791 40.645 1.00 34.06 103 SER A N 1
ATOM 790 C CA . SER A 1 103 ? -23.840 -21.910 39.919 1.00 34.06 103 SER A CA 1
ATOM 791 C C . SER A 1 103 ? -23.431 -21.389 38.527 1.00 34.06 103 SER A C 1
ATOM 793 O O . SER A 1 103 ? -22.537 -20.564 38.424 1.00 34.06 103 SER A O 1
ATOM 795 N N . VAL A 1 104 ? -24.001 -21.906 37.424 1.00 37.59 104 VAL A N 1
ATOM 796 C CA . VAL A 1 104 ? -25.322 -21.520 36.840 1.00 37.59 104 VAL A CA 1
ATOM 797 C C . VAL A 1 104 ? -25.267 -20.046 36.393 1.00 37.59 104 VAL A C 1
ATOM 799 O O . VAL A 1 104 ? -25.111 -19.169 37.228 1.00 37.59 104 VAL A O 1
ATOM 802 N N . LEU A 1 105 ? -25.276 -19.725 35.095 1.00 33.38 105 LEU A N 1
ATOM 803 C CA . LEU A 1 105 ? -26.459 -19.786 34.228 1.00 33.38 105 LEU A CA 1
ATOM 804 C C . LEU A 1 105 ? -26.141 -20.185 32.777 1.00 33.38 105 LEU A C 1
ATOM 806 O O . LEU A 1 105 ? -25.197 -19.700 32.160 1.00 33.38 105 LEU A O 1
ATOM 810 N N . SER A 1 106 ? -27.009 -21.060 32.277 1.00 30.09 106 SER A N 1
ATOM 811 C CA . SER A 1 106 ? -27.236 -21.423 30.881 1.00 30.09 106 SER A CA 1
ATOM 812 C C . SER A 1 106 ? -27.904 -20.272 30.120 1.00 30.09 106 SER A C 1
ATOM 814 O O . SER A 1 106 ? -28.785 -19.620 30.680 1.00 30.09 106 SER A O 1
ATOM 816 N N . VAL A 1 107 ? -27.554 -20.095 28.842 1.00 38.22 107 VAL A N 1
ATOM 817 C CA . VAL A 1 107 ? -28.574 -19.949 27.793 1.00 38.22 107 VAL A CA 1
ATOM 818 C C . VAL A 1 107 ? -28.146 -20.834 26.621 1.00 38.22 107 VAL A C 1
ATOM 820 O O . VAL A 1 107 ? -27.062 -20.661 26.063 1.00 38.22 107 VAL A O 1
ATOM 823 N N . ASP A 1 108 ? -28.989 -21.822 26.339 1.00 29.97 108 ASP A N 1
ATOM 824 C CA . ASP A 1 108 ? -28.848 -22.855 25.320 1.00 29.97 108 ASP A CA 1
ATOM 825 C C . ASP A 1 108 ? -28.697 -22.293 23.902 1.00 29.97 108 ASP A C 1
ATOM 827 O O . ASP A 1 108 ? -29.379 -21.353 23.489 1.00 29.97 108 ASP A O 1
ATOM 831 N N . ALA A 1 109 ? -27.816 -22.944 23.147 1.00 35.38 109 ALA A N 1
ATOM 832 C CA . ALA A 1 109 ? -27.827 -22.940 21.697 1.00 35.38 109 ALA A CA 1
ATOM 833 C C . ALA A 1 109 ? -28.807 -24.015 21.197 1.00 35.38 109 ALA A C 1
ATOM 835 O O . ALA A 1 109 ? -29.109 -24.961 21.916 1.00 35.38 109 ALA A O 1
ATOM 836 N N . SER A 1 110 ? -29.198 -23.895 19.924 1.00 33.97 110 SER A N 1
ATOM 837 C CA . SER A 1 110 ? -30.080 -24.805 19.169 1.00 33.97 110 SER A CA 1
ATOM 838 C C . SER A 1 110 ? -31.567 -24.473 19.365 1.00 33.97 110 SER A C 1
ATOM 840 O O . SER A 1 110 ? -32.078 -24.424 20.469 1.00 33.97 110 SER A O 1
ATOM 842 N N . VAL A 1 111 ? -32.330 -24.175 18.314 1.00 34.16 111 VAL A N 1
ATOM 843 C CA . VAL A 1 111 ? -32.696 -25.144 17.278 1.00 34.16 111 VAL A CA 1
ATOM 844 C C . VAL A 1 111 ? -33.017 -24.436 15.953 1.00 34.16 111 VAL A C 1
ATOM 846 O O . VAL A 1 111 ? -33.865 -23.552 15.868 1.00 34.16 111 VAL A O 1
ATOM 849 N N . LEU A 1 112 ? -32.343 -24.899 14.903 1.00 31.09 112 LEU A N 1
ATOM 850 C CA . LEU A 1 112 ? -32.722 -24.772 13.501 1.00 31.09 112 LEU A CA 1
ATOM 851 C C . LEU A 1 112 ? -33.969 -25.648 13.268 1.00 31.09 112 LEU A C 1
ATOM 853 O O . LEU A 1 112 ? -33.886 -26.862 13.427 1.00 31.09 112 LEU A O 1
ATOM 857 N N . THR A 1 113 ? -35.116 -25.070 12.906 1.00 29.06 113 THR A N 1
ATOM 858 C CA . THR A 1 113 ? -36.280 -25.827 12.401 1.00 29.06 113 THR A CA 1
ATOM 859 C C . THR A 1 113 ? -36.687 -25.269 11.046 1.00 29.06 113 THR A C 1
ATOM 861 O O . THR A 1 113 ? -37.209 -24.162 10.965 1.00 29.06 113 THR A O 1
ATOM 864 N N . ILE A 1 114 ? -36.455 -26.048 9.988 1.00 34.38 114 ILE A N 1
ATOM 865 C CA . ILE A 1 114 ? -37.162 -25.961 8.703 1.00 34.38 114 ILE A CA 1
ATOM 866 C C . ILE A 1 114 ? -37.440 -27.406 8.250 1.00 34.38 114 ILE A C 1
ATOM 868 O O . ILE A 1 114 ? -36.599 -28.268 8.509 1.00 34.38 114 ILE A O 1
ATOM 872 N N . HIS A 1 115 ? -38.584 -27.595 7.568 1.00 30.03 115 HIS A N 1
ATOM 873 C CA . HIS A 1 115 ? -3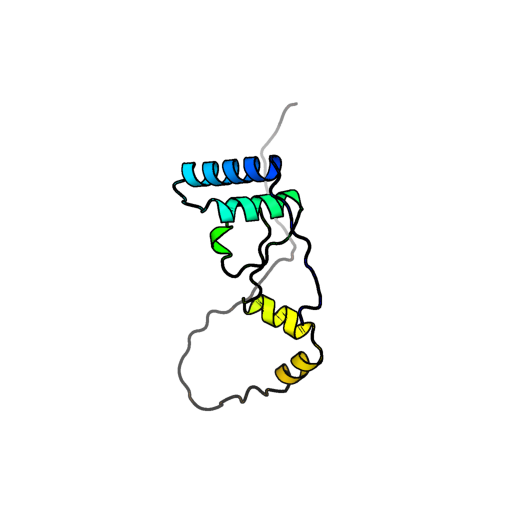9.280 -28.790 7.021 1.00 30.03 115 HIS A CA 1
ATOM 874 C C . HIS A 1 115 ? -40.527 -29.153 7.859 1.00 30.03 115 HIS A C 1
ATOM 876 O O . HIS A 1 115 ? -40.383 -29.441 9.037 1.00 30.03 115 HIS A O 1
ATOM 882 N N . GLY A 1 116 ? -41.779 -29.194 7.380 1.00 29.77 116 GLY A N 1
ATOM 883 C CA . GLY A 1 116 ? -42.426 -28.946 6.081 1.00 29.77 116 GLY A CA 1
ATOM 884 C C . GLY A 1 116 ? -43.781 -29.703 6.030 1.00 29.77 116 GLY A C 1
ATOM 885 O O . GLY A 1 116 ? -43.813 -30.830 6.506 1.00 29.77 116 GLY A O 1
ATOM 886 N N . HIS A 1 117 ? -44.832 -29.113 5.417 1.00 28.22 117 HIS A N 1
ATOM 887 C CA . HIS A 1 117 ? -46.128 -29.721 4.976 1.00 28.22 117 HIS A CA 1
ATOM 888 C C . HIS A 1 117 ? -47.098 -30.289 6.061 1.00 28.22 117 HIS A C 1
ATOM 890 O O . HIS A 1 117 ? -46.644 -30.827 7.055 1.00 28.22 117 HIS A O 1
ATOM 896 N N . ALA A 1 118 ? -48.444 -30.261 5.981 1.00 31.92 118 ALA A N 1
ATOM 897 C CA . ALA A 1 118 ? -49.452 -29.886 4.974 1.00 31.92 118 ALA A CA 1
ATOM 898 C C . ALA A 1 118 ? -50.863 -29.706 5.630 1.00 31.92 118 ALA A C 1
ATOM 900 O O . ALA A 1 118 ? -51.048 -30.091 6.780 1.00 31.92 118 ALA A O 1
ATOM 901 N N . GLU A 1 119 ? -51.838 -29.238 4.825 1.00 33.31 119 GLU A N 1
ATOM 902 C CA . GLU A 1 119 ? -53.323 -29.312 4.973 1.00 33.31 119 GLU A CA 1
ATOM 903 C C . GLU A 1 119 ? -53.979 -28.292 5.935 1.00 33.31 119 GLU A C 1
ATOM 905 O O . GLU A 1 119 ? -53.548 -28.125 7.064 1.00 33.31 119 GLU A O 1
ATOM 910 N N . GLY A 1 120 ? -55.026 -27.516 5.628 1.00 30.27 120 GLY A N 1
ATOM 911 C CA . GLY A 1 120 ? -55.982 -27.422 4.522 1.00 30.27 120 GLY A CA 1
ATOM 912 C C . GLY A 1 120 ? -57.364 -27.089 5.119 1.00 30.27 120 GLY A C 1
ATOM 913 O O . GLY A 1 120 ? -57.826 -27.885 5.920 1.00 30.27 120 GLY A O 1
ATOM 914 N N . LEU A 1 121 ? -57.986 -25.935 4.792 1.00 34.81 121 LEU A N 1
ATOM 915 C CA . LEU A 1 121 ? -59.450 -25.644 4.688 1.00 34.81 121 LEU A CA 1
ATOM 916 C C . LEU A 1 121 ? -59.729 -24.109 4.537 1.00 34.81 121 LEU A C 1
ATOM 918 O O . LEU A 1 121 ? -58.799 -23.327 4.708 1.00 34.81 121 LEU A O 1
ATOM 922 N N . PRO A 1 122 ? -60.931 -23.634 4.109 1.00 46.03 122 PRO A N 1
ATOM 923 C CA . PRO A 1 122 ? -61.058 -22.900 2.844 1.00 46.03 122 PRO A CA 1
ATOM 924 C C . PRO A 1 122 ? -61.819 -21.549 2.916 1.00 46.03 122 PRO A C 1
ATOM 926 O O . PRO A 1 122 ? -62.337 -21.161 3.958 1.00 46.03 122 PRO A O 1
ATOM 929 N N . ARG A 1 123 ? -62.023 -20.964 1.715 1.00 33.94 123 ARG A N 1
ATOM 930 C CA . ARG A 1 123 ? -62.975 -19.889 1.319 1.00 33.94 123 ARG A CA 1
ATOM 931 C C . ARG A 1 123 ? -62.481 -18.466 1.637 1.00 33.94 123 ARG A C 1
ATOM 933 O O . ARG A 1 123 ? -61.948 -18.224 2.699 1.00 33.94 123 ARG A O 1
ATOM 940 N N . SER A 1 124 ? -62.629 -17.445 0.795 1.00 36.84 124 SER A N 1
ATOM 941 C CA . SER A 1 124 ? -63.280 -17.269 -0.509 1.00 36.84 124 SER A CA 1
ATOM 942 C C . SER A 1 124 ? -63.010 -15.838 -1.004 1.00 36.84 124 SER A C 1
ATOM 944 O O . SER A 1 124 ? -63.042 -14.924 -0.193 1.00 36.84 124 SER A O 1
ATOM 946 N N . ARG A 1 125 ? -62.894 -15.682 -2.333 1.00 38.59 125 ARG A N 1
ATOM 947 C CA . ARG A 1 125 ? -63.253 -14.515 -3.176 1.00 38.59 125 ARG A CA 1
ATOM 948 C C . ARG A 1 125 ? -62.627 -13.135 -2.916 1.00 38.59 125 ARG A C 1
ATOM 950 O O . ARG A 1 125 ? -62.902 -12.492 -1.916 1.00 38.59 125 ARG A O 1
ATOM 957 N N . CYS A 1 126 ? -61.946 -12.661 -3.964 1.00 35.09 126 CYS A N 1
ATOM 958 C CA . CYS A 1 126 ? -62.113 -11.397 -4.720 1.00 35.09 126 CYS A CA 1
ATOM 959 C C . CYS A 1 126 ? -60.713 -11.026 -5.255 1.00 35.09 126 CYS A C 1
ATOM 961 O O . CYS A 1 126 ? -59.774 -11.008 -4.479 1.00 35.09 126 CYS A O 1
ATOM 963 N N . GLY A 1 127 ? -60.408 -10.769 -6.526 1.00 33.72 127 GLY A N 1
ATOM 964 C CA . GLY A 1 127 ? -61.189 -10.532 -7.732 1.00 33.72 127 GLY A CA 1
ATOM 965 C C . GLY A 1 127 ? -60.418 -9.530 -8.611 1.00 33.72 127 GLY A C 1
ATOM 966 O O . GLY A 1 127 ? -60.642 -8.347 -8.434 1.00 33.72 127 GLY A O 1
ATOM 967 N N . LEU A 1 128 ? -59.574 -10.030 -9.538 1.00 44.25 128 LEU A N 1
ATOM 968 C CA . LEU A 1 128 ? -59.107 -9.413 -10.814 1.00 44.25 128 LEU A CA 1
ATOM 969 C C . LEU A 1 128 ? -58.368 -8.036 -10.769 1.00 44.25 128 LEU A C 1
ATOM 971 O O . LEU A 1 128 ? -58.290 -7.411 -9.721 1.00 44.25 128 LEU A O 1
ATOM 975 N N . PRO A 1 129 ? -57.849 -7.513 -11.907 1.00 47.06 129 PRO A N 1
ATOM 976 C CA . PRO A 1 129 ? -56.763 -8.054 -12.736 1.00 47.06 129 PRO A CA 1
ATOM 977 C C . PRO A 1 129 ? -55.608 -7.036 -12.919 1.00 47.06 129 PRO A C 1
ATOM 979 O O . PRO A 1 129 ? -55.801 -5.828 -12.804 1.00 47.06 129 PRO A O 1
ATOM 982 N N . VAL A 1 130 ? -54.411 -7.512 -13.275 1.00 43.66 130 VAL A N 1
ATOM 983 C CA . VAL A 1 130 ? -53.316 -6.647 -13.752 1.00 43.66 130 VAL A CA 1
ATOM 984 C C . VAL A 1 130 ? -53.358 -6.652 -15.278 1.00 43.66 130 VAL A C 1
ATOM 986 O O . VAL A 1 130 ? -53.213 -7.708 -15.894 1.00 43.66 130 VAL A O 1
ATOM 989 N N . SER A 1 131 ? -53.626 -5.492 -15.873 1.00 52.91 131 SER A N 1
ATOM 990 C CA . SER A 1 131 ? -53.496 -5.269 -17.313 1.00 52.91 131 SER A CA 1
ATOM 991 C C . SER A 1 131 ? -52.042 -4.977 -17.678 1.00 52.91 131 SER A C 1
ATOM 993 O O . SER A 1 131 ? -51.427 -4.144 -17.019 1.00 52.91 131 SER A O 1
ATOM 995 N N . ALA A 1 132 ? -51.627 -5.631 -18.770 1.00 45.28 132 ALA A N 1
ATOM 996 C CA . ALA A 1 132 ? -50.598 -5.292 -19.766 1.00 45.28 132 ALA A CA 1
ATOM 997 C C . ALA A 1 132 ? -49.162 -5.014 -19.291 1.00 45.28 132 ALA A C 1
ATOM 999 O O . ALA A 1 132 ? -48.902 -3.943 -18.706 1.00 45.28 132 ALA A O 1
#

Foldseek 3Di:
DPPDDDDDDDQDPQLLVQLVVLQVVCVVVVHHADSVVSSVLSSCVVVVHEAADCPVVSCPPSPHHYDDCPDPVNVVVVLVVDPVSVVVVVPDPPPPPPDDDDDDDDDDDDDDDDDDDDDDDYDDDDDDDDDD